Protein AF-A0A3M8B983-F1 (afdb_monomer)

Radius of gyration: 24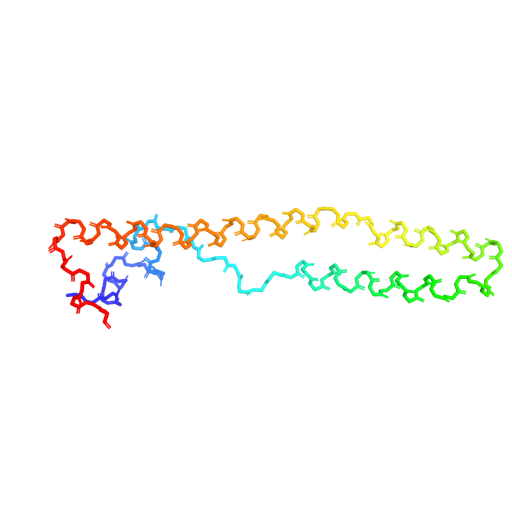.35 Å; Cα contacts (8 Å, |Δi|>4): 56; chains: 1; bounding box: 46×29×69 Å

pLDDT: mean 90.53, std 5.89, range [65.62, 97.62]

Secondary structure (DSSP, 8-state):
--HHHHHHHTT-SSHHHHHTPPPPPPSS-HHHHHHHHHHHHHHHHHTTGGG--HHHHHHHHHHHHHHSTTHHHHHHHHHHHHHHHHHHHHHHHHHHHHHHHHHT--GGGG-

Nearest PDB structures (foldseek):
  4afl-assembly3_D  TM=8.057E-01  e=1.162E+00  Homo sapiens
  5c1f-assembly1_B  TM=6.743E-01  e=9.145E-01  Schizosaccharomyces pombe 972h-
  5i6r-assembly1_A-2  TM=5.571E-01  e=2.242E+00  Homo sapiens
  1x04-assembly1_A-2  TM=3.485E-01  e=5.499E+00  Homo sapiens

Organism: NCBI:txid1655277

Mean predicted aligned error: 6.22 Å

Sequence (111 aa):
MNIEEAKEFYQKKMSEDLFGIVNPPEYQCQYINTIVKTLKDVYKSTSKAKYMGENDLIDLVNDINRELYRIDDDIEDIRGALENARKWGQEWKDLCKKIIERYNIDVQELI

Solvent-accessible surface area (backbone atoms only — not comparable to full-atom values): 6568 Å² total; per-residue (Å²): 133,57,71,66,58,46,24,62,74,70,72,36,91,48,72,34,68,74,72,75,43,66,72,77,57,76,98,68,71,66,48,59,59,53,52,57,48,47,55,49,51,48,51,60,57,56,73,50,50,89,78,52,54,73,70,59,46,53,52,50,52,54,50,44,55,58,65,55,58,61,54,66,58,43,50,50,53,49,51,50,51,51,51,47,42,52,50,36,55,48,50,52,52,51,52,52,50,52,50,36,65,75,68,68,55,66,66,80,82,76,114

Foldseek 3Di:
DDQVVQCVVVVHDDSCVVLVADDAFDPDLVLVVLLVVLVVVLVVLVVCLVVDDPVVNVVSVVVNCVSCVCNVVSVVSVVVSVVRNVRRVVSVVVVVVCVCVVVVDDVVVVD

Structure (mmCIF, N/CA/C/O backbone):
data_AF-A0A3M8B983-F1
#
_entry.id   AF-A0A3M8B983-F1
#
loop_
_atom_site.group_PDB
_atom_site.id
_atom_site.type_symbol
_atom_site.label_atom_id
_atom_site.label_alt_id
_atom_site.label_comp_id
_atom_site.label_asym_id
_atom_site.label_entity_id
_atom_site.label_seq_id
_atom_site.pdbx_PDB_ins_code
_atom_site.Cartn_x
_atom_site.Cartn_y
_atom_site.Cartn_z
_atom_site.occupancy
_atom_site.B_iso_or_equiv
_atom_site.auth_seq_id
_atom_site.auth_comp_id
_atom_site.auth_asym_id
_atom_site.auth_atom_id
_atom_site.pdbx_PDB_model_num
ATOM 1 N N . MET A 1 1 ? -7.985 -0.178 33.080 1.00 82.06 1 MET A N 1
ATOM 2 C CA . MET A 1 1 ? -7.023 -0.866 32.208 1.00 82.06 1 MET A CA 1
ATOM 3 C C . MET A 1 1 ? -6.818 -0.009 30.976 1.00 82.06 1 MET A C 1
ATOM 5 O O . MET A 1 1 ? -7.803 0.278 30.300 1.00 82.06 1 MET A O 1
ATOM 9 N N . ASN A 1 2 ? -5.600 0.468 30.745 1.00 90.62 2 ASN A N 1
ATOM 10 C CA . ASN A 1 2 ? -5.226 1.190 29.528 1.00 90.62 2 ASN A CA 1
ATOM 11 C C . ASN A 1 2 ? -4.847 0.205 28.400 1.00 90.62 2 ASN A C 1
ATOM 13 O O . ASN A 1 2 ? -4.869 -1.011 28.594 1.00 90.62 2 ASN A O 1
ATOM 17 N N . ILE A 1 3 ? -4.547 0.720 27.205 1.00 90.38 3 ILE A N 1
ATOM 18 C CA . ILE A 1 3 ? -4.301 -0.128 26.031 1.00 90.38 3 ILE A CA 1
ATOM 19 C C . ILE A 1 3 ? -3.013 -0.954 26.135 1.00 90.38 3 ILE A C 1
ATOM 21 O O . ILE A 1 3 ? -2.994 -2.089 25.674 1.00 90.38 3 ILE A O 1
ATOM 25 N N . GLU A 1 4 ? -1.969 -0.430 26.777 1.00 92.69 4 GLU A N 1
ATOM 26 C CA . GLU A 1 4 ? -0.701 -1.146 26.959 1.00 92.69 4 GLU A CA 1
ATOM 27 C C . GLU A 1 4 ? -0.848 -2.253 28.010 1.00 92.69 4 GLU A C 1
ATOM 29 O O . GLU A 1 4 ? -0.457 -3.391 27.770 1.00 92.69 4 GLU A O 1
ATOM 34 N N . GLU A 1 5 ? -1.554 -1.976 29.109 1.00 93.88 5 GLU A N 1
ATOM 35 C CA . GLU A 1 5 ? -1.931 -2.994 30.100 1.00 93.88 5 GLU A CA 1
ATOM 36 C C . GLU A 1 5 ? -2.785 -4.107 29.469 1.00 93.88 5 GLU A C 1
ATOM 38 O O . GLU A 1 5 ? -2.612 -5.286 29.775 1.00 93.88 5 GLU A O 1
ATOM 43 N N . ALA A 1 6 ? -3.699 -3.751 28.559 1.00 91.19 6 ALA A N 1
ATOM 44 C CA . ALA A 1 6 ? -4.504 -4.729 27.834 1.00 91.19 6 ALA A CA 1
ATOM 45 C C . ALA A 1 6 ? -3.643 -5.592 26.894 1.00 91.19 6 ALA A C 1
ATOM 47 O O . ALA A 1 6 ? -3.840 -6.807 26.836 1.00 91.19 6 ALA A O 1
ATOM 48 N N . LYS A 1 7 ? -2.672 -5.000 26.187 1.00 93.31 7 LYS A N 1
ATOM 49 C CA . LYS A 1 7 ? -1.724 -5.740 25.337 1.00 93.31 7 LYS A CA 1
ATOM 50 C C . LYS A 1 7 ? -0.924 -6.752 26.145 1.00 93.31 7 LYS A C 1
ATOM 52 O O . LYS A 1 7 ? -0.858 -7.914 25.750 1.00 93.31 7 LYS A O 1
ATOM 57 N N . GLU A 1 8 ? -0.384 -6.340 27.288 1.00 94.06 8 GLU A N 1
ATOM 58 C CA . GLU A 1 8 ? 0.362 -7.228 28.183 1.00 94.06 8 GLU A CA 1
ATOM 59 C C . GLU A 1 8 ? -0.517 -8.364 28.715 1.00 94.06 8 GLU A C 1
ATOM 61 O O . GLU A 1 8 ? -0.144 -9.535 28.616 1.00 94.06 8 GLU A O 1
ATOM 66 N N . PHE A 1 9 ? -1.717 -8.041 29.209 1.00 94.19 9 PHE A N 1
ATOM 67 C CA . PHE A 1 9 ? -2.637 -9.027 29.776 1.00 94.19 9 PHE A CA 1
ATOM 68 C C . PHE A 1 9 ? -3.078 -10.083 28.751 1.00 94.19 9 PHE A C 1
ATOM 70 O O . PHE A 1 9 ? -3.081 -11.278 29.048 1.00 94.19 9 PHE A O 1
ATOM 77 N N . TYR A 1 10 ? -3.421 -9.658 27.531 1.00 92.50 10 TYR A N 1
ATOM 78 C CA . TYR A 1 10 ? -3.848 -10.553 26.449 1.00 92.50 10 TYR A CA 1
ATOM 79 C C . TYR A 1 10 ? -2.688 -11.097 25.599 1.00 92.50 10 TYR A C 1
ATOM 81 O O . TYR A 1 10 ? -2.939 -11.778 24.601 1.00 92.50 10 TYR A O 1
ATOM 89 N N . GLN A 1 11 ? -1.435 -10.812 25.974 1.00 93.75 11 GLN A N 1
ATOM 90 C CA . GLN A 1 11 ? -0.223 -11.211 25.247 1.00 93.75 11 GLN A CA 1
ATOM 91 C C . GLN A 1 11 ? -0.268 -10.826 23.758 1.00 93.75 11 GLN A C 1
ATOM 93 O O . GLN A 1 11 ? 0.098 -11.603 22.871 1.00 93.75 11 GLN A O 1
ATOM 98 N N . LYS A 1 12 ? -0.760 -9.620 23.471 1.00 92.69 12 LYS A N 1
ATOM 99 C CA . LYS A 1 12 ? -0.829 -9.050 22.125 1.00 92.69 12 LYS A CA 1
ATOM 100 C C . LYS A 1 12 ? 0.285 -8.041 21.916 1.00 92.69 12 LYS A C 1
ATOM 102 O O . LYS A 1 12 ? 0.647 -7.308 22.829 1.00 92.69 12 LYS A O 1
ATOM 107 N N . LYS A 1 13 ? 0.816 -7.992 20.696 1.00 90.19 13 LYS A N 1
ATOM 108 C CA . LYS A 1 13 ? 1.886 -7.055 20.339 1.00 90.19 13 LYS A CA 1
ATOM 109 C C . LYS A 1 13 ? 1.320 -5.764 19.759 1.00 90.19 13 LYS A C 1
ATOM 111 O O . LYS A 1 13 ? 1.788 -4.682 20.104 1.00 90.19 13 LYS A O 1
ATOM 116 N N . MET A 1 14 ? 0.315 -5.879 18.893 1.00 90.75 14 MET A N 1
ATOM 117 C CA . MET A 1 14 ? -0.302 -4.744 18.211 1.00 90.75 14 MET A CA 1
ATOM 118 C C . MET A 1 14 ? -1.678 -4.436 18.799 1.00 90.75 14 MET A C 1
ATOM 120 O O . MET A 1 14 ? -2.350 -5.307 19.355 1.00 90.75 14 MET A O 1
ATOM 124 N N . SER A 1 15 ? -2.112 -3.182 18.674 1.00 93.44 15 SER A N 1
ATOM 125 C CA . SER A 1 15 ? -3.472 -2.791 19.066 1.00 93.44 15 SER A CA 1
ATOM 126 C C . SER A 1 15 ? -4.503 -3.468 18.161 1.00 93.44 15 SER A C 1
ATOM 128 O O . SER A 1 15 ? -5.560 -3.889 18.616 1.00 93.44 15 SER A O 1
ATOM 130 N N . GLU A 1 16 ? -4.163 -3.637 16.890 1.00 94.00 16 GLU A N 1
ATOM 131 C CA . GLU A 1 16 ? -4.933 -4.354 15.881 1.00 94.00 16 GLU A CA 1
ATOM 132 C C . GLU A 1 16 ? -5.290 -5.776 16.341 1.00 94.00 16 GLU A C 1
ATOM 134 O O . GLU A 1 16 ? -6.451 -6.180 16.262 1.00 94.00 16 GLU A O 1
ATOM 139 N N . ASP A 1 17 ? -4.333 -6.491 16.947 1.00 93.56 17 ASP A N 1
ATOM 140 C CA . ASP A 1 17 ? -4.544 -7.846 17.469 1.00 93.56 17 ASP A CA 1
ATOM 141 C C . ASP A 1 17 ? -5.545 -7.897 18.635 1.00 93.56 17 ASP A C 1
ATOM 143 O O . ASP A 1 17 ? -6.191 -8.926 18.849 1.00 93.56 17 ASP A O 1
ATOM 147 N N . LEU A 1 18 ? -5.646 -6.818 19.422 1.00 93.12 18 LEU A N 1
ATOM 148 C CA . LEU A 1 18 ? -6.616 -6.718 20.518 1.00 93.12 18 LEU A CA 1
ATOM 149 C C . LEU A 1 18 ? -8.039 -6.545 19.993 1.00 93.12 18 LEU A C 1
ATOM 151 O O . LEU A 1 18 ? -8.983 -7.058 20.591 1.00 93.12 18 LEU A O 1
ATOM 155 N N . PHE A 1 19 ? -8.192 -5.816 18.889 1.00 92.88 19 PHE A N 1
ATOM 156 C CA . PHE A 1 19 ? -9.498 -5.453 18.343 1.00 92.88 19 PHE A CA 1
ATOM 157 C C . PHE A 1 19 ? -9.942 -6.331 17.170 1.00 92.88 19 PHE A C 1
ATOM 159 O O . PHE A 1 19 ? -11.060 -6.167 16.682 1.00 92.88 19 PHE A O 1
ATOM 166 N N . GLY A 1 20 ? -9.099 -7.272 16.734 1.00 92.56 20 GLY A N 1
ATOM 167 C CA . GLY A 1 20 ? -9.372 -8.118 15.573 1.00 92.56 20 GLY A CA 1
ATOM 168 C C . GLY A 1 20 ? -9.389 -7.330 14.262 1.00 92.56 20 GLY A C 1
ATOM 169 O O . GLY A 1 20 ? -10.168 -7.657 13.370 1.00 92.56 20 GLY A O 1
ATOM 170 N N . ILE A 1 21 ? -8.571 -6.280 14.182 1.00 94.81 21 ILE A N 1
ATOM 171 C CA . ILE A 1 21 ? -8.383 -5.429 13.003 1.00 94.81 21 ILE A CA 1
ATOM 172 C C . ILE A 1 21 ? -7.182 -5.960 12.212 1.00 94.81 21 ILE A C 1
ATOM 174 O O . ILE A 1 21 ? -6.266 -6.555 12.783 1.00 94.81 21 ILE A O 1
ATOM 178 N N . VAL A 1 22 ? -7.183 -5.783 10.892 1.00 92.81 22 VAL A N 1
ATOM 179 C CA . VAL A 1 22 ? -6.031 -6.128 10.048 1.00 92.81 22 VAL A CA 1
ATOM 180 C C . VAL A 1 22 ? -4.795 -5.336 10.465 1.00 92.81 22 VAL A C 1
ATOM 182 O O . VAL A 1 22 ? -4.895 -4.197 10.902 1.00 92.81 22 VAL A O 1
ATOM 185 N N . ASN A 1 23 ? -3.607 -5.910 10.303 1.00 90.50 23 ASN A N 1
ATOM 186 C CA . ASN A 1 23 ? -2.377 -5.174 10.585 1.00 90.50 23 ASN A CA 1
ATOM 187 C C . ASN A 1 23 ? -2.206 -3.978 9.634 1.00 90.50 23 ASN A C 1
ATOM 189 O O . ASN A 1 23 ? -2.683 -4.032 8.493 1.00 90.50 23 ASN A O 1
ATOM 193 N N . PRO A 1 24 ? -1.520 -2.910 10.081 1.00 88.00 24 PRO A N 1
ATOM 194 C CA . PRO A 1 24 ? -1.254 -1.764 9.229 1.00 88.00 24 PRO A CA 1
ATOM 195 C C . PRO A 1 24 ? -0.473 -2.193 7.980 1.00 88.00 24 PRO A C 1
ATOM 197 O O . PRO A 1 24 ? 0.382 -3.083 8.063 1.00 88.00 24 PRO A O 1
ATOM 200 N N . PRO A 1 25 ? -0.732 -1.558 6.825 1.00 85.06 25 PRO A N 1
ATOM 201 C CA . PRO A 1 25 ? 0.115 -1.738 5.653 1.00 85.06 25 PRO A CA 1
ATOM 202 C C . PRO A 1 25 ? 1.546 -1.273 5.960 1.00 85.06 25 PRO A C 1
ATOM 204 O O . PRO A 1 25 ? 1.774 -0.433 6.835 1.00 85.06 25 PRO A O 1
ATOM 207 N N . GLU A 1 26 ? 2.522 -1.790 5.216 1.00 80.62 26 GLU A N 1
ATOM 208 C CA . GLU A 1 26 ? 3.904 -1.329 5.336 1.00 80.62 26 GLU A CA 1
ATOM 209 C C . GLU A 1 26 ? 4.023 0.172 5.014 1.00 80.62 26 GLU A C 1
ATOM 211 O O . GLU A 1 26 ? 3.364 0.692 4.114 1.00 80.62 26 GLU A O 1
ATOM 216 N N . TYR A 1 27 ? 4.889 0.874 5.755 1.00 65.94 27 TYR A N 1
ATOM 217 C CA . TYR A 1 27 ? 5.011 2.339 5.715 1.00 65.94 27 TYR A CA 1
ATOM 218 C C . TYR A 1 27 ? 5.441 2.888 4.345 1.00 65.94 27 TYR A C 1
ATOM 220 O O . TYR A 1 27 ? 5.163 4.042 4.019 1.00 65.94 27 TYR A O 1
ATOM 228 N N . GLN A 1 28 ? 6.133 2.083 3.535 1.00 65.62 28 GLN A N 1
ATOM 229 C CA . GLN A 1 28 ? 6.646 2.514 2.244 1.00 65.62 28 GLN A CA 1
ATOM 230 C C . GLN A 1 28 ? 6.350 1.482 1.162 1.00 65.62 28 GLN A C 1
ATOM 232 O O . GLN A 1 28 ? 6.834 0.356 1.197 1.00 65.62 28 GLN A O 1
ATOM 237 N N . CYS A 1 29 ? 5.593 1.903 0.151 1.00 73.38 29 CYS A N 1
ATOM 238 C CA . CYS A 1 29 ? 5.343 1.095 -1.031 1.00 73.38 29 CYS A CA 1
ATOM 239 C C . CYS A 1 29 ? 6.600 1.078 -1.916 1.00 73.38 29 CYS A C 1
ATOM 241 O O . CYS A 1 29 ? 6.806 1.980 -2.734 1.00 73.38 29 CYS A O 1
ATOM 243 N N . GLN A 1 30 ? 7.455 0.066 -1.744 1.00 72.25 30 GLN A N 1
ATOM 244 C CA . GLN A 1 30 ? 8.712 -0.089 -2.494 1.00 72.25 30 GLN A CA 1
ATOM 245 C C . GLN A 1 30 ? 8.522 -0.047 -4.021 1.00 72.25 30 GLN A C 1
ATOM 247 O O . GLN A 1 30 ? 9.367 0.494 -4.735 1.00 72.25 30 GLN A O 1
ATOM 252 N N . TYR A 1 31 ? 7.368 -0.513 -4.500 1.00 80.19 31 TYR A N 1
ATOM 253 C CA . TYR A 1 31 ? 7.005 -0.583 -5.915 1.00 80.19 31 TYR A CA 1
ATOM 254 C C . TYR A 1 31 ? 6.967 0.791 -6.604 1.00 80.19 31 TYR A C 1
ATOM 256 O O . TYR A 1 31 ? 7.382 0.915 -7.753 1.00 80.19 31 TYR A O 1
ATOM 264 N N . ILE A 1 32 ? 6.578 1.863 -5.897 1.00 84.81 32 ILE A N 1
ATOM 265 C CA . ILE A 1 32 ? 6.554 3.220 -6.479 1.00 84.81 32 ILE A CA 1
ATOM 266 C C . ILE A 1 32 ? 7.968 3.667 -6.858 1.00 84.81 32 ILE A C 1
ATOM 268 O O . ILE A 1 32 ? 8.179 4.238 -7.927 1.00 84.81 32 ILE A O 1
ATOM 272 N N . ASN A 1 33 ? 8.952 3.398 -5.998 1.00 84.94 33 ASN A N 1
ATOM 273 C CA . ASN A 1 33 ? 10.337 3.777 -6.267 1.00 84.94 33 ASN A CA 1
ATOM 274 C C . ASN A 1 33 ? 10.908 2.992 -7.452 1.00 84.94 33 ASN A C 1
ATOM 276 O O . ASN A 1 33 ? 11.620 3.575 -8.272 1.00 84.94 33 ASN A O 1
ATOM 280 N N . THR A 1 34 ? 10.572 1.703 -7.555 1.00 86.50 34 THR A N 1
ATOM 281 C CA . THR A 1 34 ? 10.958 0.846 -8.681 1.00 86.50 34 THR A CA 1
ATOM 282 C C . THR A 1 34 ? 10.399 1.389 -9.991 1.00 86.50 34 THR A C 1
ATOM 284 O O . THR A 1 34 ? 11.182 1.706 -10.882 1.00 86.50 34 THR A O 1
ATOM 287 N N . ILE A 1 35 ? 9.087 1.633 -10.073 1.00 89.75 35 ILE A N 1
ATOM 288 C CA . ILE A 1 35 ? 8.445 2.182 -11.278 1.00 89.75 35 ILE A CA 1
ATOM 289 C C . ILE A 1 35 ? 9.055 3.532 -11.666 1.00 89.75 35 ILE A C 1
ATOM 291 O O . ILE A 1 35 ? 9.408 3.751 -12.825 1.00 89.75 35 ILE A O 1
ATOM 295 N N . VAL A 1 36 ? 9.217 4.450 -10.705 1.00 90.38 36 VAL A N 1
ATOM 296 C CA . VAL A 1 36 ? 9.802 5.775 -10.971 1.00 90.38 36 VAL A CA 1
ATOM 297 C C . VAL A 1 36 ? 11.221 5.651 -11.520 1.00 90.38 36 VAL A C 1
ATOM 299 O O . VAL A 1 36 ? 11.607 6.428 -12.397 1.00 90.38 36 VAL A O 1
ATOM 302 N N . LYS A 1 37 ? 12.008 4.702 -11.010 1.00 90.75 37 LYS A N 1
ATOM 303 C CA . LYS A 1 37 ? 13.357 4.442 -11.506 1.00 90.75 37 LYS A CA 1
ATOM 304 C C . LYS A 1 37 ? 13.318 3.875 -12.927 1.00 90.75 37 LYS A C 1
ATOM 306 O O . LYS A 1 37 ? 13.940 4.471 -13.801 1.00 90.75 37 LYS A O 1
ATOM 311 N N . THR A 1 38 ? 12.535 2.825 -13.169 1.00 91.56 38 THR A N 1
ATOM 312 C CA . THR A 1 38 ? 12.375 2.198 -14.491 1.00 91.56 38 THR A CA 1
ATOM 313 C C . THR A 1 38 ? 11.971 3.223 -15.551 1.00 91.56 38 THR A C 1
ATOM 315 O O . THR A 1 38 ? 12.609 3.333 -16.593 1.00 91.56 38 THR A O 1
ATOM 318 N N . LEU A 1 39 ? 10.974 4.066 -15.267 1.00 92.88 39 LEU A N 1
ATOM 319 C CA . LEU A 1 39 ? 10.531 5.098 -16.210 1.00 92.88 39 LEU A CA 1
ATOM 320 C C . LEU A 1 39 ? 11.607 6.162 -16.481 1.00 92.88 39 LEU A C 1
ATOM 322 O O . LEU A 1 39 ? 11.727 6.646 -17.609 1.00 92.88 39 LEU A O 1
ATOM 326 N N . LYS A 1 40 ? 12.407 6.534 -15.471 1.00 92.88 40 LYS A N 1
ATOM 327 C CA . LYS A 1 40 ? 13.540 7.460 -15.650 1.00 92.88 40 LYS A CA 1
ATOM 328 C C . LYS A 1 40 ? 14.641 6.851 -16.510 1.00 92.88 40 LYS A C 1
ATOM 330 O O . LYS A 1 40 ? 15.200 7.563 -17.348 1.00 92.88 40 LYS A O 1
ATOM 335 N N . ASP A 1 41 ? 14.944 5.576 -16.303 1.00 91.00 41 ASP A N 1
ATOM 336 C CA . ASP A 1 41 ? 15.973 4.858 -17.051 1.00 91.00 41 ASP A CA 1
ATOM 337 C C . ASP A 1 41 ? 15.548 4.710 -18.523 1.00 91.00 41 ASP A C 1
ATOM 339 O O . ASP A 1 41 ? 16.280 5.159 -19.409 1.00 91.00 41 ASP A O 1
ATOM 343 N N . VAL A 1 42 ? 14.303 4.299 -18.791 1.00 93.44 42 VAL A N 1
ATOM 344 C CA . VAL A 1 42 ? 13.716 4.262 -20.145 1.00 93.44 42 VAL A CA 1
ATOM 345 C C . VAL A 1 42 ? 13.734 5.640 -20.816 1.00 93.44 42 VAL A C 1
ATOM 347 O O . VAL A 1 42 ? 14.143 5.772 -21.974 1.00 93.44 42 VAL A O 1
ATOM 350 N N . TYR A 1 43 ? 13.340 6.705 -20.110 1.00 92.94 43 TYR A N 1
ATOM 351 C CA . TYR A 1 43 ? 13.382 8.067 -20.656 1.00 92.94 43 TYR A CA 1
ATOM 352 C C . TYR A 1 43 ? 14.809 8.493 -21.031 1.00 92.94 43 TYR A C 1
ATOM 354 O O . TYR A 1 43 ? 15.062 9.054 -22.101 1.00 92.94 43 TYR A O 1
ATOM 362 N N . LYS A 1 44 ? 15.780 8.201 -20.163 1.00 89.75 44 LYS A N 1
ATOM 363 C CA . LYS A 1 44 ? 17.190 8.508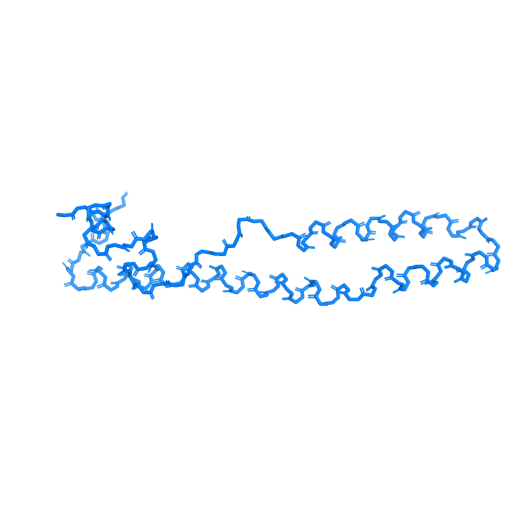 -20.413 1.00 89.75 44 LYS A CA 1
ATOM 364 C C . LYS A 1 44 ? 17.721 7.731 -21.616 1.00 89.75 44 LYS A C 1
ATOM 366 O O . LYS A 1 44 ? 18.435 8.317 -22.434 1.00 89.75 44 LYS A O 1
ATOM 371 N N . SER A 1 45 ? 17.362 6.460 -21.744 1.00 88.31 45 SER A N 1
ATOM 372 C CA . SER A 1 45 ? 17.786 5.593 -22.846 1.00 88.31 45 SER A CA 1
ATOM 373 C C . SER A 1 45 ? 17.180 6.043 -24.182 1.00 88.31 45 SER A C 1
ATOM 375 O O . SER A 1 45 ? 17.905 6.249 -25.155 1.00 88.31 45 SER A O 1
ATOM 377 N N . THR A 1 46 ? 15.883 6.356 -24.208 1.00 92.62 46 THR A N 1
ATOM 378 C CA . THR A 1 46 ? 15.188 6.863 -25.409 1.00 92.62 46 THR A CA 1
ATOM 379 C C . THR A 1 46 ? 15.647 8.255 -25.846 1.00 92.62 46 THR A C 1
ATOM 381 O O . THR A 1 46 ? 15.683 8.540 -27.043 1.00 92.62 46 THR A O 1
ATOM 384 N N . SER A 1 47 ? 16.089 9.118 -24.924 1.00 91.75 47 SER A N 1
ATOM 385 C CA . SER A 1 47 ? 16.574 10.470 -25.264 1.00 91.75 47 SER A CA 1
ATOM 386 C C . SER A 1 47 ? 17.777 10.487 -26.225 1.00 91.75 47 SER A C 1
ATOM 388 O O . SER A 1 47 ? 18.010 11.483 -26.922 1.00 91.75 47 SER A O 1
ATOM 390 N N . LYS A 1 48 ? 18.529 9.380 -26.285 1.00 87.75 48 LYS A N 1
ATOM 391 C CA . LYS A 1 48 ? 19.707 9.209 -27.144 1.00 87.75 48 LYS A CA 1
ATOM 392 C C . LYS A 1 48 ? 19.395 8.532 -28.480 1.00 87.75 48 LYS A C 1
ATOM 394 O O . LYS A 1 48 ? 20.221 8.620 -29.384 1.00 87.75 48 LYS A O 1
ATOM 399 N N . ALA A 1 49 ? 18.203 7.948 -28.630 1.00 90.44 49 ALA A N 1
ATOM 400 C CA . ALA A 1 49 ? 17.798 7.150 -29.791 1.00 90.44 49 ALA A CA 1
ATOM 401 C C . ALA A 1 49 ? 17.977 7.891 -31.125 1.00 90.44 49 ALA A C 1
ATOM 403 O O . ALA A 1 49 ? 18.429 7.321 -32.109 1.00 90.44 49 ALA A O 1
ATOM 404 N N . LYS A 1 50 ? 17.714 9.203 -31.148 1.00 88.56 50 LYS A N 1
ATOM 405 C CA . LYS A 1 50 ? 17.857 10.042 -32.352 1.00 88.56 50 LYS A CA 1
ATOM 406 C C . LYS A 1 50 ? 19.283 10.142 -32.916 1.00 88.56 50 LYS A C 1
ATOM 408 O O . LYS A 1 50 ? 19.450 10.670 -34.009 1.00 88.56 50 LYS A O 1
ATOM 413 N N . TYR A 1 51 ? 20.295 9.708 -32.167 1.00 91.62 51 TYR A N 1
ATOM 414 C CA . TYR A 1 51 ? 21.700 9.718 -32.586 1.00 91.62 51 TYR A CA 1
ATOM 415 C C . TYR A 1 51 ? 22.247 8.312 -32.883 1.00 91.62 51 TYR A C 1
ATOM 417 O O . TYR A 1 51 ? 23.442 8.177 -33.132 1.00 91.62 51 TYR A O 1
ATOM 425 N N . MET A 1 52 ? 21.406 7.277 -32.807 1.00 93.25 52 MET A N 1
ATOM 426 C CA . MET A 1 52 ? 21.805 5.870 -32.891 1.00 93.25 52 MET A CA 1
ATO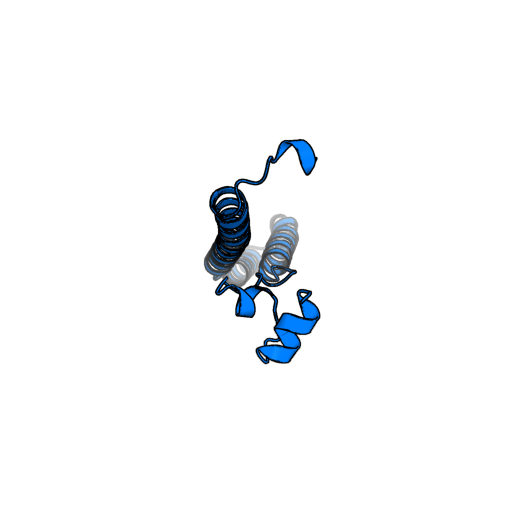M 427 C C . MET A 1 52 ? 21.600 5.309 -34.302 1.00 93.25 52 MET A C 1
ATOM 429 O O . MET A 1 52 ? 20.733 5.772 -35.046 1.00 93.25 52 MET A O 1
ATOM 433 N N . GLY A 1 53 ? 22.417 4.318 -34.673 1.00 95.25 53 GLY A N 1
ATOM 434 C CA . GLY A 1 53 ? 22.224 3.544 -35.899 1.00 95.25 53 GLY A CA 1
ATOM 435 C C . GLY A 1 53 ? 21.093 2.520 -35.756 1.00 95.25 53 GLY A C 1
ATOM 436 O O . GLY A 1 53 ? 20.598 2.270 -34.662 1.00 95.25 53 GLY A O 1
ATOM 437 N N . GLU A 1 54 ? 20.693 1.901 -36.866 1.00 93.44 54 GLU A N 1
ATOM 438 C CA . GLU A 1 54 ? 19.566 0.955 -36.905 1.00 93.44 54 GLU A CA 1
ATOM 439 C C . GLU A 1 54 ? 19.740 -0.245 -35.959 1.00 93.44 54 GLU A C 1
ATOM 441 O O . GLU A 1 54 ? 18.834 -0.553 -35.190 1.00 93.44 54 GLU A O 1
ATOM 446 N N . ASN A 1 55 ? 20.916 -0.880 -35.950 1.00 93.56 55 ASN A N 1
ATOM 4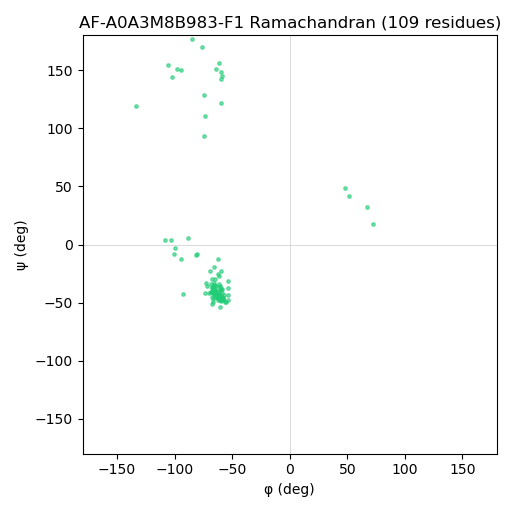47 C CA . ASN A 1 55 ? 21.181 -2.019 -35.062 1.00 93.56 55 ASN A CA 1
ATOM 448 C C . ASN A 1 55 ? 21.140 -1.615 -33.581 1.00 93.56 55 ASN A C 1
ATOM 450 O O . ASN A 1 55 ? 20.517 -2.297 -32.773 1.00 93.56 55 ASN A O 1
ATOM 454 N N . ASP A 1 56 ? 21.722 -0.464 -33.239 1.00 93.44 56 ASP A N 1
ATOM 455 C CA . ASP A 1 56 ? 21.720 0.041 -31.863 1.00 93.44 56 ASP A CA 1
ATOM 456 C C . ASP A 1 56 ? 20.296 0.393 -31.394 1.00 93.44 56 ASP A C 1
ATOM 458 O O . ASP A 1 56 ? 19.965 0.253 -30.217 1.00 93.44 56 ASP A O 1
ATOM 462 N N . LEU A 1 57 ? 19.435 0.855 -32.309 1.00 93.81 57 LEU A N 1
ATOM 463 C CA . LEU A 1 57 ? 18.021 1.104 -32.028 1.00 93.81 57 LEU A CA 1
ATOM 464 C C . LEU A 1 57 ? 17.258 -0.191 -31.740 1.00 93.81 57 LEU A C 1
ATOM 466 O O . LEU A 1 57 ? 16.415 -0.202 -30.844 1.00 93.81 57 LEU A O 1
ATOM 470 N N . ILE A 1 58 ? 17.543 -1.269 -32.473 1.00 94.25 58 ILE A N 1
ATOM 471 C CA . ILE A 1 58 ? 16.933 -2.583 -32.230 1.00 94.25 58 ILE A CA 1
ATOM 472 C C . ILE A 1 58 ? 17.311 -3.089 -30.834 1.00 94.25 58 ILE A C 1
ATOM 474 O O . ILE A 1 58 ? 16.432 -3.505 -30.075 1.00 94.25 58 ILE A O 1
ATOM 478 N N . ASP A 1 59 ? 18.590 -2.997 -30.468 1.00 94.31 59 ASP A N 1
ATOM 479 C CA . ASP A 1 59 ? 19.067 -3.400 -29.142 1.00 94.31 59 ASP A CA 1
ATOM 480 C C . ASP A 1 59 ? 18.436 -2.547 -28.033 1.00 94.31 59 ASP A C 1
ATOM 482 O O . ASP A 1 59 ? 17.904 -3.087 -27.062 1.00 94.31 59 ASP A O 1
ATOM 486 N N . LEU A 1 60 ? 18.368 -1.225 -28.225 1.00 93.31 60 LEU A N 1
ATOM 487 C CA . LEU A 1 60 ? 17.696 -0.311 -27.300 1.00 93.31 60 LEU A CA 1
ATOM 488 C C . LEU A 1 60 ? 16.220 -0.679 -27.081 1.00 93.31 60 LEU A C 1
ATOM 490 O O . LEU A 1 60 ? 15.735 -0.644 -25.951 1.00 93.31 60 LEU A O 1
ATOM 494 N N . VAL A 1 61 ? 15.486 -1.015 -28.144 1.00 93.50 61 VAL A N 1
ATOM 495 C CA . VAL A 1 61 ? 14.073 -1.415 -28.038 1.00 93.50 61 VAL A CA 1
ATOM 496 C C . VAL A 1 61 ? 13.931 -2.720 -27.253 1.00 93.50 61 VAL A C 1
ATOM 498 O O . VAL A 1 61 ? 13.022 -2.840 -26.430 1.00 93.50 61 VAL A O 1
ATOM 501 N N . ASN A 1 62 ? 14.832 -3.683 -27.457 1.00 93.81 62 ASN A N 1
ATOM 502 C CA . ASN A 1 62 ? 14.836 -4.935 -26.698 1.00 93.81 62 ASN A CA 1
ATOM 503 C C . ASN A 1 62 ? 15.125 -4.706 -25.208 1.00 93.81 62 ASN A C 1
ATOM 505 O O . ASN A 1 62 ? 14.463 -5.311 -24.359 1.00 93.81 62 ASN A O 1
ATOM 509 N N . ASP A 1 63 ? 16.062 -3.814 -24.890 1.00 91.81 63 ASP A N 1
ATOM 510 C CA . ASP A 1 63 ? 16.378 -3.440 -23.511 1.00 91.81 63 ASP A CA 1
ATOM 511 C C . ASP A 1 63 ? 15.198 -2.731 -22.840 1.00 91.81 63 ASP A C 1
ATOM 513 O O . ASP A 1 63 ? 14.803 -3.116 -21.741 1.00 91.81 63 ASP A O 1
ATOM 517 N N . ILE A 1 64 ? 14.553 -1.779 -23.523 1.00 93.00 64 ILE A N 1
ATOM 518 C CA . ILE A 1 64 ? 13.345 -1.105 -23.016 1.00 93.00 64 ILE A CA 1
ATOM 519 C C . ILE A 1 64 ? 12.221 -2.110 -22.762 1.00 93.00 64 ILE A C 1
ATOM 521 O O . ILE A 1 64 ? 11.577 -2.057 -21.717 1.00 93.00 64 ILE A O 1
ATOM 525 N N . ASN A 1 65 ? 11.986 -3.045 -23.687 1.00 92.69 65 ASN A N 1
ATOM 526 C CA . ASN A 1 65 ? 10.972 -4.084 -23.502 1.00 92.69 65 ASN A CA 1
ATOM 527 C C . ASN A 1 65 ? 11.268 -4.957 -22.278 1.00 92.69 65 ASN A C 1
ATOM 529 O O . ASN A 1 65 ? 10.342 -5.353 -21.573 1.00 92.69 65 ASN A O 1
ATOM 533 N N . ARG A 1 66 ? 12.546 -5.243 -22.006 1.00 90.69 66 ARG A N 1
ATOM 534 C CA . ARG A 1 66 ? 12.961 -5.979 -20.809 1.00 90.69 66 ARG A CA 1
ATOM 535 C C . ARG A 1 66 ? 12.789 -5.151 -19.537 1.00 90.69 66 ARG A C 1
ATOM 537 O O . ARG A 1 66 ? 12.350 -5.703 -18.537 1.00 90.69 66 ARG A O 1
ATOM 544 N N . GLU A 1 67 ? 13.128 -3.865 -19.558 1.00 87.94 67 GLU A N 1
ATOM 545 C CA . GLU A 1 67 ? 12.974 -2.971 -18.401 1.00 87.94 67 GLU A CA 1
ATOM 546 C C . GLU A 1 67 ? 11.504 -2.721 -18.047 1.00 87.94 67 GLU A C 1
ATOM 548 O O . GLU A 1 67 ? 11.157 -2.659 -16.871 1.00 87.94 67 GLU A O 1
ATOM 553 N N . LEU A 1 68 ? 10.631 -2.609 -19.051 1.00 92.25 68 LEU A N 1
ATOM 554 C CA . LEU A 1 68 ? 9.188 -2.440 -18.863 1.00 92.25 68 LEU A CA 1
ATOM 555 C C . LEU A 1 68 ? 8.454 -3.755 -18.577 1.00 92.25 68 LEU A C 1
ATOM 557 O O . LEU A 1 68 ? 7.264 -3.733 -18.261 1.00 92.25 68 LEU A O 1
ATOM 561 N N . TYR A 1 69 ? 9.135 -4.896 -18.693 1.00 90.56 69 TYR A N 1
ATOM 562 C CA . TYR A 1 69 ? 8.541 -6.193 -18.413 1.00 90.56 69 TYR A CA 1
ATOM 563 C C . TYR A 1 69 ? 8.057 -6.235 -16.959 1.00 90.56 69 TYR A C 1
ATOM 565 O O . TYR A 1 69 ? 8.859 -6.088 -16.038 1.00 90.56 69 TYR A O 1
ATOM 573 N N . ARG A 1 70 ? 6.754 -6.485 -16.770 1.00 86.94 70 ARG A N 1
ATOM 574 C CA . ARG A 1 70 ? 6.067 -6.580 -15.467 1.00 86.94 70 ARG A CA 1
ATOM 575 C C . ARG A 1 70 ? 5.858 -5.258 -14.727 1.00 86.94 70 ARG A C 1
ATOM 577 O O . ARG A 1 70 ? 5.549 -5.265 -13.540 1.00 86.94 70 ARG A O 1
ATOM 584 N N . ILE A 1 71 ? 5.967 -4.119 -15.412 1.00 90.62 71 ILE A N 1
ATOM 585 C CA . ILE A 1 71 ? 5.589 -2.829 -14.812 1.00 90.62 71 ILE A CA 1
ATOM 586 C C . ILE A 1 71 ? 4.101 -2.789 -14.419 1.00 90.62 71 ILE A C 1
ATOM 588 O O . ILE A 1 71 ? 3.713 -2.069 -13.506 1.00 90.62 71 ILE A O 1
ATOM 592 N N . ASP A 1 72 ? 3.263 -3.563 -15.104 1.00 89.44 72 ASP A N 1
ATOM 593 C CA . ASP A 1 72 ? 1.854 -3.772 -14.794 1.00 89.44 72 ASP A CA 1
ATOM 594 C C . ASP A 1 72 ? 1.645 -4.561 -13.495 1.00 89.44 72 ASP A C 1
ATOM 596 O O . ASP A 1 72 ? 0.807 -4.152 -12.690 1.00 89.44 72 ASP A O 1
ATOM 600 N N . ASP A 1 73 ? 2.444 -5.605 -13.246 1.00 89.56 73 ASP A N 1
ATOM 601 C CA . ASP A 1 73 ? 2.444 -6.322 -11.962 1.00 89.56 73 ASP A CA 1
ATOM 602 C C . ASP A 1 73 ? 2.788 -5.363 -10.807 1.00 89.56 73 ASP A C 1
ATOM 604 O O . ASP A 1 73 ? 2.064 -5.303 -9.814 1.00 89.56 73 ASP A O 1
ATOM 608 N N . ASP A 1 74 ? 3.838 -4.544 -10.966 1.00 88.25 74 ASP A N 1
ATOM 609 C CA . ASP A 1 74 ? 4.243 -3.556 -9.951 1.00 88.25 74 ASP A CA 1
ATOM 610 C C . ASP A 1 74 ? 3.125 -2.526 -9.673 1.00 88.25 74 ASP A C 1
ATOM 612 O O . ASP A 1 74 ? 2.944 -2.070 -8.540 1.00 88.25 74 ASP A O 1
ATOM 616 N N . ILE A 1 75 ? 2.360 -2.132 -10.700 1.00 89.56 75 ILE A N 1
ATOM 617 C CA . ILE A 1 75 ? 1.207 -1.231 -10.548 1.00 89.56 75 ILE A CA 1
ATOM 618 C C . ILE A 1 75 ? 0.075 -1.918 -9.779 1.00 89.56 75 ILE A C 1
ATOM 620 O O . ILE A 1 75 ? -0.567 -1.276 -8.940 1.00 89.56 75 ILE A O 1
ATOM 624 N N . GLU A 1 76 ? -0.194 -3.194 -10.047 1.00 90.38 76 GLU A N 1
ATOM 625 C CA . GLU A 1 76 ? -1.231 -3.939 -9.332 1.00 90.38 76 GLU A CA 1
ATOM 626 C C . GLU A 1 76 ? -0.855 -4.154 -7.860 1.00 90.38 76 GLU A C 1
ATOM 628 O O . GLU A 1 76 ? -1.700 -3.978 -6.979 1.00 90.38 76 GLU A O 1
ATOM 633 N N . ASP A 1 77 ? 0.425 -4.381 -7.563 1.00 88.69 77 ASP A N 1
ATOM 634 C CA . ASP A 1 77 ? 0.928 -4.446 -6.188 1.00 88.69 77 ASP A CA 1
ATOM 635 C C . ASP A 1 77 ? 0.717 -3.118 -5.434 1.00 88.69 77 ASP A C 1
ATOM 637 O O . ASP A 1 77 ? 0.298 -3.111 -4.269 1.00 88.69 77 ASP A O 1
ATOM 641 N N . ILE A 1 78 ? 0.912 -1.970 -6.101 1.00 89.69 78 ILE A N 1
ATOM 642 C CA . ILE A 1 78 ? 0.580 -0.650 -5.531 1.00 89.69 78 ILE A CA 1
ATOM 643 C C . ILE A 1 78 ? -0.919 -0.544 -5.240 1.00 89.69 78 ILE A C 1
ATOM 645 O O . ILE A 1 78 ? -1.308 -0.061 -4.172 1.00 89.69 78 ILE A O 1
ATOM 649 N N . ARG A 1 79 ? -1.775 -0.979 -6.171 1.00 89.38 79 ARG A N 1
ATOM 650 C CA . ARG A 1 79 ? -3.235 -0.950 -5.986 1.00 89.38 79 ARG A CA 1
ATOM 651 C C . ARG A 1 79 ? -3.650 -1.804 -4.789 1.00 89.38 79 ARG A C 1
ATOM 653 O O . ARG A 1 79 ? -4.423 -1.333 -3.955 1.00 89.38 79 ARG A O 1
ATOM 660 N N . GLY A 1 80 ? -3.079 -2.999 -4.650 1.00 89.44 80 GLY A N 1
ATOM 661 C CA . GLY A 1 80 ? -3.292 -3.869 -3.495 1.00 89.44 80 GLY A CA 1
ATOM 662 C C . GLY A 1 80 ? -2.870 -3.215 -2.175 1.00 89.44 80 GLY A C 1
ATOM 663 O O . GLY A 1 80 ? -3.626 -3.234 -1.201 1.00 89.44 80 GLY A O 1
ATOM 664 N N . ALA 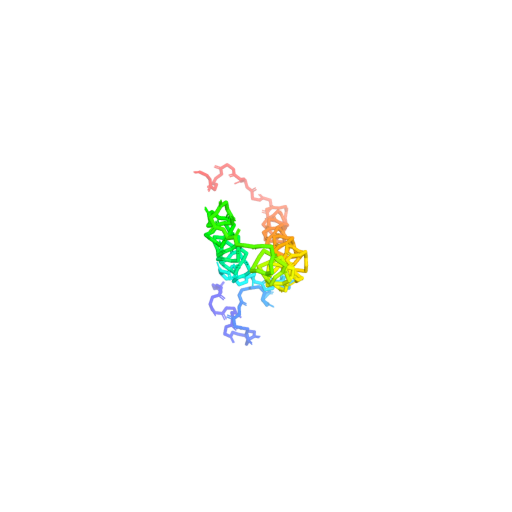A 1 81 ? -1.702 -2.567 -2.142 1.00 87.88 81 ALA A N 1
ATOM 665 C CA . ALA A 1 81 ? -1.232 -1.845 -0.958 1.00 87.88 81 ALA A CA 1
ATOM 666 C C . ALA A 1 81 ? -2.178 -0.698 -0.550 1.00 87.88 81 ALA A C 1
ATOM 668 O O . ALA A 1 81 ? -2.462 -0.520 0.639 1.00 87.88 81 ALA A O 1
ATOM 669 N N . LEU A 1 82 ? -2.712 0.051 -1.522 1.00 89.81 82 LEU A N 1
ATOM 670 C CA . LEU A 1 82 ? -3.677 1.127 -1.274 1.00 89.81 82 LEU A CA 1
ATOM 671 C C . LEU A 1 82 ? -5.007 0.606 -0.719 1.00 89.81 82 LEU A C 1
ATOM 673 O O . LEU A 1 82 ? -5.542 1.182 0.232 1.00 89.81 82 LEU A O 1
ATOM 677 N N . GLU A 1 83 ? -5.531 -0.489 -1.268 1.00 91.69 83 GLU A N 1
ATOM 678 C CA . GLU A 1 83 ? -6.761 -1.104 -0.758 1.00 91.69 83 GLU A CA 1
ATOM 679 C C . GLU A 1 83 ? -6.576 -1.660 0.659 1.00 91.69 83 GLU A C 1
ATOM 681 O O . GLU A 1 83 ? -7.444 -1.473 1.516 1.00 91.69 83 GLU A O 1
ATOM 686 N N . ASN A 1 84 ? -5.413 -2.242 0.965 1.00 90.75 84 ASN A N 1
ATOM 687 C CA . ASN A 1 84 ? -5.079 -2.669 2.326 1.00 90.75 84 ASN A CA 1
ATOM 688 C C . ASN A 1 84 ? -5.052 -1.486 3.306 1.00 90.75 84 ASN A C 1
ATOM 690 O O 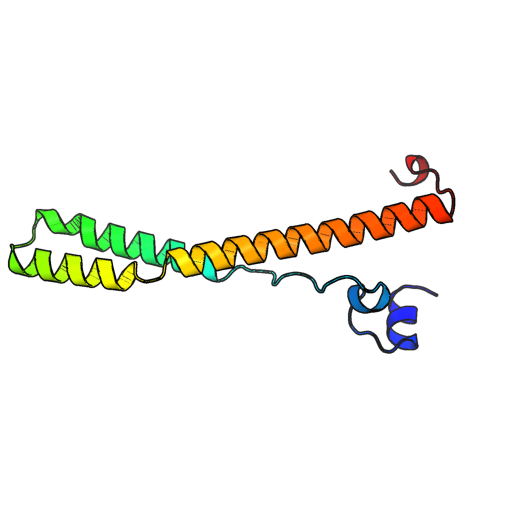. ASN A 1 84 ? -5.630 -1.573 4.391 1.00 90.75 84 ASN A O 1
ATOM 694 N N . ALA A 1 85 ? -4.449 -0.359 2.914 1.00 92.06 85 ALA A N 1
ATOM 695 C CA . ALA A 1 85 ? -4.429 0.855 3.730 1.00 92.06 85 ALA A CA 1
ATOM 696 C C . ALA A 1 85 ? -5.836 1.411 3.977 1.00 92.06 85 ALA A C 1
ATOM 698 O O . ALA A 1 85 ? -6.187 1.785 5.101 1.00 92.06 85 ALA A O 1
ATOM 699 N N . ARG A 1 86 ? -6.670 1.424 2.932 1.00 93.50 86 ARG A N 1
ATOM 700 C CA . ARG A 1 86 ? -8.065 1.855 3.021 1.00 93.50 86 ARG A CA 1
ATOM 701 C C . ARG A 1 86 ? -8.865 0.9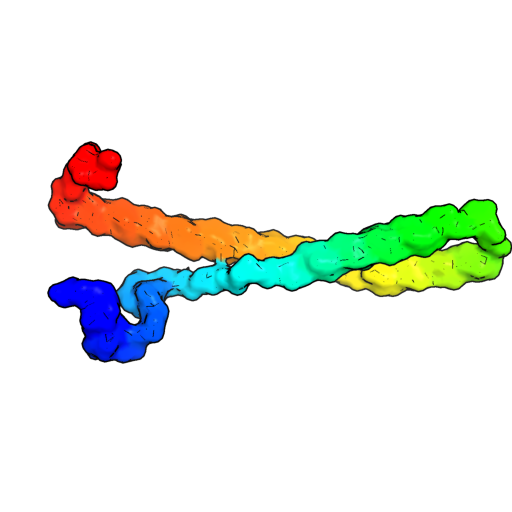60 3.961 1.00 93.50 86 ARG A C 1
ATOM 703 O O . ARG A 1 86 ? -9.602 1.473 4.803 1.00 93.50 86 ARG A O 1
ATOM 710 N N . LYS A 1 87 ? -8.711 -0.359 3.830 1.00 94.94 87 LYS A N 1
ATOM 711 C CA . LYS A 1 87 ? -9.367 -1.347 4.689 1.00 94.94 87 LYS A CA 1
ATOM 712 C C . LYS A 1 87 ? -8.956 -1.171 6.150 1.00 94.94 87 LYS A C 1
ATOM 714 O O . LYS A 1 87 ? -9.833 -1.081 7.003 1.00 94.94 87 LYS A O 1
ATOM 719 N N . TRP A 1 88 ? -7.658 -1.039 6.421 1.00 95.25 88 TRP A N 1
ATOM 720 C CA . TRP A 1 88 ? -7.136 -0.797 7.769 1.00 95.25 88 TRP A CA 1
ATOM 721 C C . TRP A 1 88 ? -7.766 0.446 8.416 1.00 95.25 88 TRP A C 1
ATOM 723 O O . TRP A 1 88 ? -8.312 0.371 9.517 1.00 95.25 88 TRP A O 1
ATOM 733 N N . GLY A 1 89 ? -7.790 1.580 7.707 1.00 96.12 89 GLY A N 1
ATOM 734 C CA . GLY A 1 89 ? -8.428 2.801 8.213 1.00 96.12 89 GLY A CA 1
ATOM 735 C C . GLY A 1 89 ? -9.945 2.668 8.407 1.00 96.12 89 GLY A C 1
ATOM 736 O O . GLY A 1 89 ? -10.509 3.219 9.356 1.00 96.12 89 GLY A O 1
ATOM 737 N N . GLN A 1 90 ? -10.620 1.922 7.529 1.00 97.38 90 GLN A N 1
ATOM 738 C CA . GLN A 1 90 ? -12.059 1.682 7.625 1.00 97.38 90 GLN A CA 1
ATOM 739 C C . GLN A 1 90 ? -12.418 0.827 8.850 1.00 97.38 90 GLN A C 1
ATOM 741 O O . GLN A 1 90 ? -13.373 1.153 9.554 1.00 97.38 90 GLN A O 1
ATOM 746 N N . GLU A 1 91 ? -11.634 -0.206 9.158 1.00 97.50 91 GLU A N 1
ATOM 747 C CA . GLU A 1 91 ? -11.854 -1.056 10.335 1.00 97.50 91 GLU A CA 1
ATOM 748 C C . GLU A 1 91 ? -11.679 -0.281 11.650 1.00 97.50 91 GLU A C 1
ATOM 750 O O . GLU A 1 91 ? -12.509 -0.409 12.555 1.00 97.50 91 GLU A O 1
ATOM 755 N N . TRP A 1 92 ? -10.684 0.609 11.730 1.00 96.88 92 TRP A N 1
ATOM 756 C CA . TRP A 1 92 ? -10.539 1.531 12.861 1.00 96.88 92 TRP A CA 1
ATOM 757 C C . TRP A 1 92 ? -11.734 2.474 13.005 1.00 96.88 92 TRP A C 1
ATOM 759 O O . TRP A 1 92 ? -12.267 2.650 14.103 1.00 96.88 92 TRP A O 1
ATOM 769 N N . LYS A 1 93 ? -12.205 3.051 11.895 1.00 96.94 93 LYS A N 1
ATOM 770 C CA . LYS A 1 93 ? -13.396 3.911 11.893 1.00 96.94 93 LYS A CA 1
ATOM 771 C C . LYS A 1 93 ? -14.626 3.167 12.408 1.00 96.94 93 LYS A C 1
ATOM 773 O O . LYS A 1 93 ? -15.410 3.732 13.171 1.00 96.94 93 LYS A O 1
ATOM 778 N N . ASP A 1 94 ? -14.804 1.918 11.999 1.00 97.62 94 ASP A N 1
ATOM 779 C CA . ASP A 1 94 ? -15.951 1.114 12.412 1.00 97.62 94 ASP A CA 1
ATOM 780 C C . ASP A 1 94 ? -15.852 0.667 13.873 1.00 97.62 94 ASP A C 1
ATOM 782 O O . ASP A 1 94 ? -16.875 0.639 14.559 1.00 97.62 94 ASP A O 1
ATOM 786 N N . LEU A 1 95 ? -14.647 0.407 14.393 1.00 96.12 95 LEU A N 1
ATOM 787 C CA . LEU A 1 95 ? -14.439 0.220 15.830 1.00 96.12 95 LEU A CA 1
ATOM 788 C C . LEU A 1 95 ? -14.855 1.471 16.619 1.00 96.12 95 LEU A C 1
ATOM 790 O O . LEU A 1 95 ? -15.626 1.358 17.572 1.00 96.12 95 LEU A O 1
ATOM 794 N N . CYS A 1 96 ? -14.403 2.658 16.206 1.00 94.50 96 CYS A N 1
ATOM 795 C CA . CYS A 1 96 ? -14.754 3.912 16.877 1.00 94.50 96 CYS A CA 1
ATOM 796 C C . CYS A 1 96 ? -16.269 4.150 16.896 1.00 94.50 96 CYS A C 1
ATOM 798 O O . CYS A 1 96 ? -16.825 4.457 17.949 1.00 94.50 96 CYS A O 1
ATOM 800 N N . LYS A 1 97 ? -16.957 3.948 15.764 1.00 95.56 97 LYS A N 1
ATOM 801 C CA . LYS A 1 97 ? -18.425 4.053 15.701 1.00 95.56 97 LYS A CA 1
ATOM 802 C C . LYS A 1 97 ? -19.107 3.089 16.667 1.00 95.56 97 LYS A C 1
ATOM 804 O O . LYS A 1 97 ? -19.967 3.513 17.429 1.00 95.56 97 LYS A O 1
ATOM 809 N N . LYS A 1 98 ? -18.682 1.820 16.689 1.00 96.12 98 LYS A N 1
ATOM 810 C CA . LYS A 1 98 ? -19.233 0.812 17.609 1.00 96.12 98 LYS A CA 1
ATOM 811 C C . LYS A 1 98 ? -19.064 1.223 19.069 1.00 96.12 98 LYS A C 1
ATOM 813 O O . LYS A 1 98 ? -19.957 0.968 19.869 1.00 96.12 98 LYS A O 1
ATOM 818 N N . ILE A 1 99 ? -17.936 1.835 19.430 1.00 94.12 99 ILE A N 1
ATOM 819 C CA . ILE A 1 99 ? -17.700 2.345 20.787 1.00 94.12 99 ILE A CA 1
ATOM 820 C C . ILE A 1 99 ? -18.654 3.509 21.087 1.00 94.12 99 ILE A C 1
ATOM 822 O O . ILE A 1 99 ? -19.335 3.473 22.110 1.00 94.12 99 ILE A O 1
ATOM 826 N N . ILE A 1 100 ? -18.755 4.494 20.191 1.00 94.81 100 ILE A N 1
ATOM 827 C CA . ILE A 1 100 ? -19.656 5.648 20.348 1.00 94.81 100 ILE A CA 1
ATOM 828 C C . ILE A 1 100 ? -21.104 5.187 20.540 1.00 94.81 100 ILE A C 1
ATOM 830 O O . ILE A 1 100 ? -21.752 5.594 21.499 1.00 94.81 100 ILE A O 1
ATOM 834 N N . GLU A 1 101 ? -21.586 4.295 19.675 1.00 95.56 101 GLU A N 1
ATOM 835 C CA . GLU A 1 101 ? -22.945 3.749 19.735 1.00 95.56 101 GLU A CA 1
ATOM 836 C C . GLU A 1 101 ? -23.175 2.937 21.014 1.00 95.56 101 GLU A C 1
ATOM 838 O O . GLU A 1 101 ? -24.192 3.100 21.686 1.00 95.56 101 GLU A O 1
ATOM 843 N N . ARG A 1 102 ? -22.221 2.075 21.389 1.00 96.44 102 ARG A N 1
ATOM 844 C CA . ARG A 1 102 ? -22.350 1.196 22.559 1.00 96.44 102 ARG A CA 1
ATOM 845 C C . ARG A 1 102 ? -22.380 1.959 23.878 1.00 96.44 102 ARG A C 1
ATOM 847 O O . ARG A 1 102 ? -23.060 1.524 24.805 1.00 96.44 102 ARG A O 1
ATOM 854 N N . TYR A 1 103 ? -21.611 3.037 23.978 1.00 95.00 103 TYR A N 1
ATOM 855 C CA . TYR A 1 103 ? -21.486 3.827 25.202 1.00 95.00 103 TYR A CA 1
ATOM 856 C C . TYR A 1 103 ? -22.281 5.137 25.155 1.00 95.00 103 TYR A C 1
ATOM 858 O O . TYR A 1 103 ? -22.219 5.901 26.113 1.00 95.00 103 TYR A O 1
ATOM 866 N N . ASN A 1 104 ? -23.045 5.369 24.081 1.00 93.19 104 ASN A N 1
ATOM 867 C CA . ASN A 1 104 ? -23.819 6.587 23.841 1.00 93.19 104 ASN A CA 1
ATOM 868 C C . ASN A 1 104 ? -22.991 7.861 24.083 1.00 93.19 104 ASN A C 1
ATOM 870 O O . ASN A 1 104 ? -23.397 8.757 24.822 1.00 93.19 104 ASN A O 1
ATOM 874 N N . ILE A 1 105 ? -21.789 7.887 23.507 1.00 93.56 105 ILE A N 1
ATOM 875 C CA . ILE A 1 105 ? -20.845 8.992 23.676 1.00 93.56 105 ILE A CA 1
ATOM 876 C C . ILE A 1 105 ? -21.331 10.181 22.847 1.00 93.56 105 ILE A C 1
ATOM 878 O O . ILE A 1 105 ? -21.573 10.032 21.647 1.00 93.56 105 ILE A O 1
ATOM 882 N N . ASP A 1 106 ? -21.429 11.361 23.462 1.00 91.25 106 ASP A N 1
ATOM 883 C CA . ASP A 1 106 ? -21.633 12.594 22.709 1.00 91.25 106 ASP A CA 1
ATOM 884 C C . ASP A 1 106 ? -20.328 12.977 22.006 1.00 91.25 106 ASP A C 1
ATOM 886 O O . ASP A 1 106 ? -19.329 13.348 22.621 1.00 91.25 106 ASP A O 1
ATOM 890 N N . VAL A 1 107 ? -20.331 12.863 20.682 1.00 87.56 107 VAL A N 1
ATOM 891 C CA . VAL A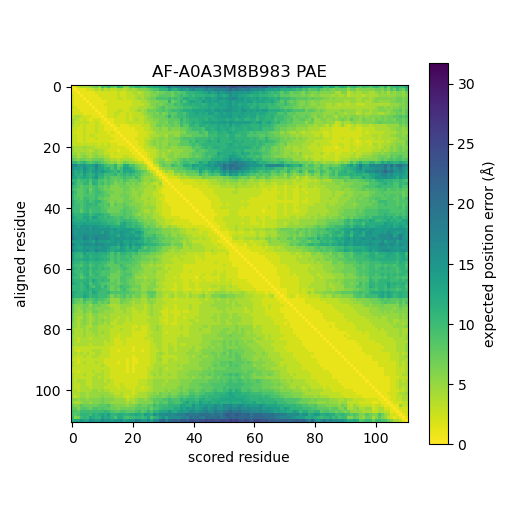 1 107 ? -19.166 13.188 19.860 1.00 87.56 107 VAL A CA 1
ATOM 892 C C . VAL A 1 107 ? -18.806 14.672 19.903 1.00 87.56 107 VAL A C 1
ATOM 894 O O . VAL A 1 107 ? -17.667 14.998 19.586 1.00 87.56 107 VAL A O 1
ATOM 897 N N . GLN A 1 108 ? -19.721 15.564 20.302 1.00 90.12 108 GLN A N 1
ATOM 898 C CA . GLN A 1 108 ? -19.408 16.987 20.470 1.00 90.12 108 GLN A CA 1
ATOM 899 C C . GLN A 1 108 ? -18.483 17.252 21.659 1.00 90.12 108 GLN A C 1
ATOM 901 O O . GLN A 1 108 ? -17.785 18.258 21.659 1.00 90.12 108 GLN A O 1
ATOM 906 N N . GLU A 1 109 ? -18.428 16.351 22.640 1.00 84.19 109 GLU A N 1
ATOM 907 C CA . GLU A 1 109 ? -17.526 16.474 23.791 1.00 84.19 109 GLU A CA 1
ATOM 908 C C . GLU A 1 109 ? -16.088 16.012 23.478 1.00 84.19 109 GLU A C 1
ATOM 910 O O . GLU A 1 109 ? -15.188 16.191 24.298 1.00 84.19 109 GLU A O 1
ATOM 915 N N . LEU A 1 110 ? -15.859 15.404 22.304 1.00 76.50 110 LEU A N 1
ATOM 916 C CA . LEU A 1 110 ? -14.568 14.841 21.883 1.00 76.50 110 LEU A CA 1
ATOM 917 C C . LEU A 1 110 ? -13.760 15.738 20.923 1.00 76.50 110 LEU A C 1
ATOM 919 O O . LEU A 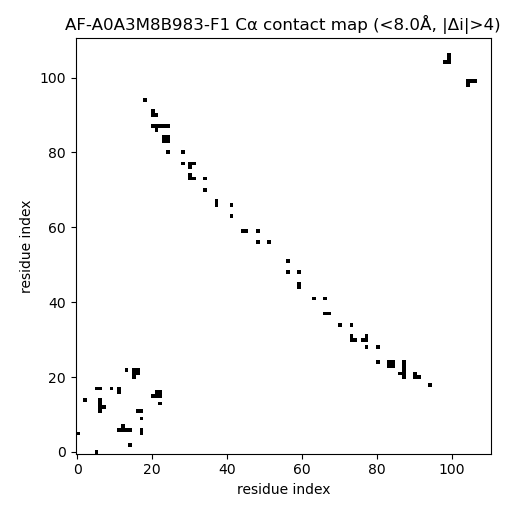1 110 ? -12.624 15.380 20.598 1.00 76.50 110 LEU A O 1
ATOM 923 N N . ILE A 1 111 ? -14.340 16.838 20.429 1.00 69.44 111 ILE A N 1
ATOM 924 C CA . ILE A 1 111 ? -13.766 17.744 19.410 1.00 69.44 111 ILE A CA 1
ATOM 925 C C . ILE A 1 111 ? -13.446 19.091 20.056 1.00 69.44 111 ILE A C 1
ATOM 927 O O . ILE A 1 111 ? -12.351 19.627 19.768 1.00 69.44 111 ILE A O 1
#